Protein AF-A0A925DCD9-F1 (afdb_monomer_lite)

Structure (mmCIF, N/CA/C/O backbone):
data_AF-A0A925DCD9-F1
#
_entry.id   AF-A0A925DCD9-F1
#
loop_
_atom_site.group_PDB
_atom_site.id
_atom_site.type_symbol
_atom_site.label_atom_id
_atom_site.label_alt_id
_atom_site.label_comp_id
_atom_site.label_asym_id
_atom_site.label_entity_id
_atom_site.label_seq_id
_ato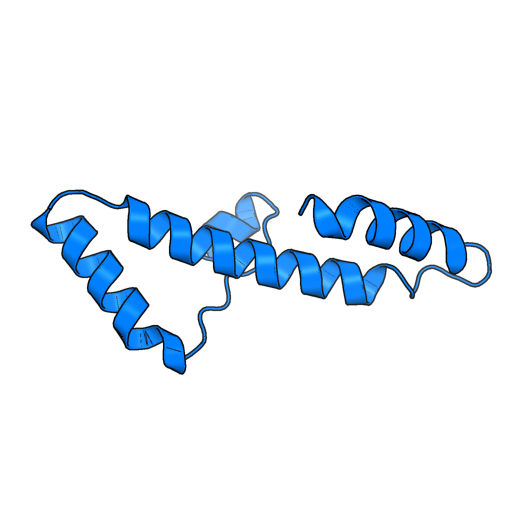m_site.pdbx_PDB_ins_code
_atom_site.Cartn_x
_atom_site.Cartn_y
_atom_site.Cartn_z
_atom_site.occupancy
_atom_site.B_iso_or_equiv
_atom_site.auth_seq_id
_atom_site.auth_comp_id
_atom_site.auth_asym_id
_atom_site.auth_atom_id
_atom_site.pdbx_PDB_model_num
ATOM 1 N N . MET A 1 1 ? 4.011 -5.944 9.966 1.00 91.25 1 MET A N 1
ATOM 2 C CA . MET A 1 1 ? 3.379 -5.590 8.679 1.00 91.25 1 MET A CA 1
ATOM 3 C C . MET A 1 1 ? 4.363 -5.835 7.533 1.00 91.25 1 MET A C 1
ATOM 5 O O . MET A 1 1 ? 4.369 -6.960 7.061 1.00 91.25 1 MET A O 1
ATOM 9 N N . ASN A 1 2 ? 5.297 -4.928 7.211 1.00 96.50 2 ASN A N 1
ATOM 10 C CA . ASN A 1 2 ? 6.233 -5.088 6.073 1.00 96.50 2 ASN A CA 1
ATOM 11 C C . ASN A 1 2 ? 7.029 -6.403 6.034 1.00 96.50 2 ASN A C 1
ATOM 13 O O . ASN A 1 2 ? 7.185 -6.988 4.972 1.00 96.50 2 ASN A O 1
ATOM 17 N N . LEU A 1 3 ? 7.479 -6.924 7.180 1.00 97.38 3 LEU A N 1
ATOM 18 C CA . LEU A 1 3 ? 8.163 -8.224 7.214 1.00 97.38 3 LEU A CA 1
ATOM 19 C C . LEU A 1 3 ? 7.291 -9.376 6.678 1.00 97.38 3 LEU A C 1
ATOM 21 O O . LEU A 1 3 ? 7.804 -10.273 6.022 1.00 97.38 3 LEU A O 1
ATOM 25 N N . ILE A 1 4 ? 5.988 -9.367 6.970 1.00 97.19 4 ILE A N 1
ATOM 26 C CA . ILE A 1 4 ? 5.057 -10.403 6.502 1.00 97.19 4 ILE A CA 1
ATOM 27 C C . ILE A 1 4 ? 4.826 -10.237 4.998 1.00 97.19 4 ILE A C 1
ATOM 29 O O . ILE A 1 4 ? 4.919 -11.218 4.272 1.00 97.19 4 ILE A O 1
ATOM 33 N N . LEU A 1 5 ? 4.623 -9.003 4.530 1.00 96.62 5 LEU A N 1
ATOM 34 C CA . LEU A 1 5 ? 4.480 -8.685 3.104 1.00 96.62 5 LEU A CA 1
ATOM 35 C C . LEU A 1 5 ? 5.672 -9.206 2.291 1.00 96.62 5 LEU A C 1
ATOM 37 O O . LEU A 1 5 ? 5.497 -9.971 1.345 1.00 96.62 5 LEU A O 1
ATOM 41 N N . LEU A 1 6 ? 6.891 -8.910 2.752 1.00 96.81 6 LEU A N 1
ATOM 42 C CA . LEU A 1 6 ? 8.125 -9.373 2.115 1.00 96.81 6 LEU A CA 1
ATOM 43 C C . LEU A 1 6 ? 8.244 -10.902 2.094 1.00 96.81 6 LEU A C 1
ATOM 45 O O . LEU A 1 6 ? 8.679 -11.467 1.095 1.00 96.81 6 LEU A O 1
ATOM 49 N N . ARG A 1 7 ? 7.820 -11.595 3.162 1.00 97.94 7 ARG A N 1
ATOM 50 C CA . ARG A 1 7 ? 7.793 -13.071 3.195 1.00 97.94 7 ARG A CA 1
ATOM 51 C C . ARG A 1 7 ? 6.846 -13.679 2.157 1.00 97.94 7 ARG A C 1
ATOM 53 O O . ARG A 1 7 ? 7.026 -14.840 1.805 1.00 97.94 7 ARG A O 1
ATOM 60 N N . HIS A 1 8 ? 5.870 -12.915 1.677 1.00 97.31 8 HIS A N 1
ATOM 61 C CA . HIS A 1 8 ? 4.920 -13.326 0.646 1.00 97.31 8 HIS A CA 1
ATOM 62 C C . HIS A 1 8 ? 5.220 -12.724 -0.738 1.00 97.31 8 HIS A C 1
ATOM 64 O O . HIS A 1 8 ? 4.431 -12.913 -1.657 1.00 97.31 8 HIS A O 1
ATOM 70 N N . GLY A 1 9 ? 6.354 -12.034 -0.912 1.00 95.44 9 GLY A N 1
ATOM 71 C CA . GLY A 1 9 ? 6.760 -11.454 -2.197 1.00 95.44 9 GLY A CA 1
ATOM 72 C C . GLY A 1 9 ? 6.103 -10.114 -2.541 1.00 95.44 9 GLY A C 1
ATOM 73 O O . GLY A 1 9 ? 6.227 -9.656 -3.674 1.00 95.44 9 GLY A O 1
ATOM 74 N N . TYR A 1 10 ? 5.430 -9.473 -1.584 1.00 96.50 10 TYR A N 1
ATOM 75 C CA . TYR A 1 10 ? 4.857 -8.139 -1.766 1.00 96.50 10 TYR A CA 1
ATOM 76 C C . TYR A 1 10 ? 5.893 -7.036 -1.495 1.00 96.50 10 TYR A C 1
ATOM 78 O O . TYR A 1 10 ? 6.806 -7.228 -0.680 1.00 96.50 10 TYR A O 1
ATOM 86 N N . PRO A 1 11 ? 5.774 -5.865 -2.152 1.00 96.00 11 PRO A N 1
ATOM 87 C CA . PRO A 1 11 ? 6.635 -4.723 -1.874 1.00 96.00 11 PRO A CA 1
ATOM 88 C C . PRO A 1 11 ? 6.357 -4.123 -0.490 1.00 96.00 11 PRO A C 1
ATOM 90 O O . PRO A 1 11 ? 5.339 -4.370 0.147 1.00 96.00 11 PRO A O 1
ATOM 93 N N . ILE A 1 12 ? 7.269 -3.270 -0.023 1.00 96.62 12 ILE A N 1
ATOM 94 C CA . ILE A 1 12 ? 7.086 -2.531 1.229 1.00 96.62 12 ILE A CA 1
ATOM 95 C C . ILE A 1 12 ? 5.896 -1.568 1.091 1.00 96.62 12 ILE A C 1
ATOM 97 O O . ILE A 1 12 ? 5.900 -0.698 0.216 1.00 96.62 12 ILE A O 1
ATOM 101 N N . ALA A 1 13 ? 4.928 -1.653 2.005 1.00 96.38 13 ALA A N 1
ATOM 102 C CA . ALA A 1 13 ? 3.912 -0.620 2.180 1.00 96.38 13 ALA A CA 1
ATOM 103 C C . ALA A 1 13 ? 4.543 0.595 2.870 1.00 96.38 13 ALA A C 1
ATOM 105 O O . ALA A 1 13 ? 4.790 0.593 4.082 1.00 96.38 13 ALA A O 1
ATOM 106 N N . ASN A 1 14 ? 4.819 1.636 2.085 1.00 94.75 14 ASN A N 1
ATOM 107 C CA . ASN A 1 14 ? 5.306 2.908 2.600 1.00 94.75 14 ASN A CA 1
ATOM 108 C C . ASN A 1 14 ? 4.122 3.832 2.896 1.00 94.75 14 ASN A C 1
ATOM 110 O O . ASN A 1 14 ? 3.447 4.286 1.975 1.00 94.75 14 ASN A O 1
ATOM 114 N N . ILE A 1 15 ? 3.886 4.107 4.177 1.00 94.12 15 ILE A N 1
ATOM 115 C CA . ILE A 1 15 ? 2.819 4.998 4.635 1.00 94.12 15 ILE A CA 1
ATOM 116 C C . ILE A 1 15 ? 3.466 6.350 4.954 1.00 94.12 15 ILE A C 1
ATOM 118 O O . ILE A 1 15 ? 4.213 6.441 5.934 1.00 94.12 15 ILE A O 1
ATOM 122 N N . PRO A 1 16 ? 3.242 7.385 4.130 1.00 92.06 16 PRO A N 1
ATOM 123 C CA . PRO A 1 16 ? 3.897 8.668 4.321 1.00 92.06 16 PRO A CA 1
ATOM 124 C C . PRO A 1 16 ? 3.376 9.394 5.573 1.00 92.06 16 PRO A C 1
ATOM 126 O O . PRO A 1 16 ? 2.288 9.128 6.088 1.00 92.06 16 PRO A O 1
ATOM 129 N N . ALA A 1 17 ? 4.210 10.280 6.124 1.00 93.12 17 ALA A N 1
ATOM 130 C CA . ALA A 1 17 ? 3.974 10.889 7.436 1.00 93.12 17 ALA A CA 1
ATOM 131 C C . ALA A 1 17 ? 2.743 11.813 7.479 1.00 93.12 17 ALA A C 1
ATOM 133 O O . ALA A 1 17 ? 2.155 11.995 8.544 1.00 93.12 17 ALA A O 1
ATOM 134 N N . ASP A 1 18 ? 2.343 12.368 6.339 1.00 93.94 18 ASP A N 1
ATOM 135 C CA . ASP A 1 18 ? 1.114 13.144 6.147 1.00 93.94 18 ASP A CA 1
ATOM 136 C C . ASP A 1 18 ? -0.158 12.297 6.330 1.00 93.94 18 ASP A C 1
ATOM 138 O O . ASP A 1 18 ? -1.182 12.808 6.778 1.00 93.94 18 ASP A O 1
ATOM 142 N N . GLN A 1 19 ? -0.084 10.983 6.100 1.00 93.62 19 GLN A N 1
ATOM 143 C CA . GLN A 1 19 ? -1.186 10.040 6.325 1.00 93.62 19 GLN A CA 1
ATOM 144 C C . GLN A 1 19 ? -1.243 9.489 7.757 1.00 93.62 19 GLN A C 1
ATOM 146 O O . GLN A 1 19 ? -2.060 8.618 8.062 1.00 93.62 19 GLN A O 1
ATOM 151 N N . ARG A 1 20 ? -0.410 10.003 8.672 1.00 94.38 20 ARG A N 1
ATOM 152 C CA . ARG A 1 20 ? -0.331 9.532 10.064 1.00 94.38 20 ARG A CA 1
ATOM 153 C C . ARG A 1 20 ? -1.686 9.549 10.777 1.00 94.38 20 ARG A C 1
ATOM 155 O O . ARG A 1 20 ? -1.999 8.602 11.493 1.00 94.38 20 ARG A O 1
ATOM 162 N N . LEU A 1 21 ? -2.491 10.597 10.582 1.00 96.06 21 LEU A N 1
ATOM 163 C CA . LEU A 1 21 ? -3.809 10.690 11.218 1.00 96.06 21 LEU A CA 1
ATOM 164 C C . LEU A 1 21 ? -4.768 9.613 10.691 1.00 96.06 21 LEU A C 1
ATOM 166 O O . LEU A 1 21 ? -5.416 8.932 11.479 1.00 96.06 21 LEU A O 1
ATOM 170 N N . ALA A 1 22 ? -4.808 9.408 9.371 1.00 94.62 22 ALA A N 1
ATOM 171 C CA . ALA A 1 22 ? -5.628 8.364 8.756 1.00 94.62 22 ALA A CA 1
ATOM 172 C C . ALA A 1 22 ? -5.225 6.963 9.246 1.00 94.62 22 ALA A C 1
ATOM 174 O O . ALA A 1 22 ? -6.087 6.138 9.540 1.00 94.62 22 ALA A O 1
ATOM 175 N N . TYR A 1 23 ? -3.921 6.721 9.404 1.00 96.00 23 TYR A N 1
ATOM 176 C CA . 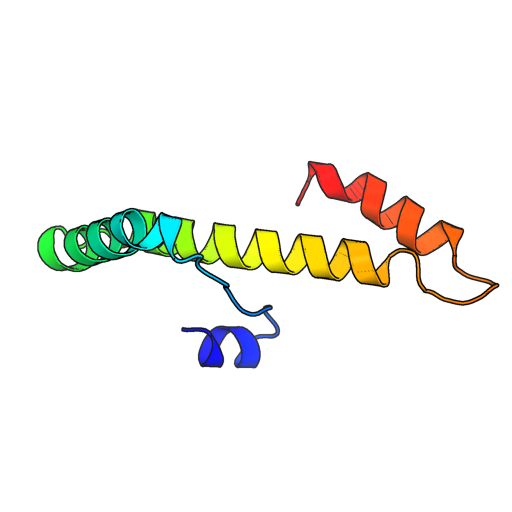TYR A 1 23 ? -3.390 5.477 9.956 1.00 96.00 23 TYR A CA 1
ATOM 177 C C . TYR A 1 23 ? -3.875 5.212 11.386 1.00 96.00 23 TYR A C 1
ATOM 179 O O . TYR A 1 23 ? -4.358 4.115 11.670 1.00 96.00 23 TYR A O 1
ATOM 187 N N . TYR A 1 24 ? -3.785 6.204 12.278 1.00 96.38 24 TYR A N 1
ATOM 188 C CA . TYR A 1 24 ? -4.243 6.039 13.660 1.00 96.38 24 TYR A CA 1
ATOM 189 C C . TYR A 1 24 ? -5.759 5.866 13.754 1.00 96.38 24 TYR A C 1
ATOM 191 O O . TYR A 1 24 ? -6.205 4.944 14.430 1.00 96.38 24 TYR A O 1
ATOM 199 N N . ASN A 1 25 ? -6.539 6.655 13.012 1.00 96.62 25 ASN A N 1
ATOM 200 C CA . ASN A 1 25 ? -7.998 6.526 12.995 1.00 96.62 25 ASN A CA 1
ATOM 201 C C . ASN A 1 25 ? -8.441 5.137 12.506 1.00 96.62 25 ASN A C 1
ATOM 203 O O . ASN A 1 25 ? -9.358 4.537 13.064 1.00 96.62 25 ASN A O 1
ATOM 207 N N . ALA A 1 26 ? -7.770 4.596 11.484 1.00 96.56 26 ALA A N 1
ATOM 208 C CA . ALA A 1 26 ? -8.050 3.254 10.982 1.00 96.56 26 ALA A CA 1
ATOM 209 C C . ALA A 1 26 ? -7.729 2.160 12.018 1.00 96.56 26 ALA A C 1
ATOM 211 O O . ALA A 1 26 ? -8.462 1.176 12.116 1.00 96.56 26 ALA A O 1
ATOM 212 N N . GLN A 1 27 ? -6.662 2.325 12.809 1.00 95.75 27 GLN A N 1
ATOM 213 C CA . GLN A 1 27 ? -6.341 1.397 13.899 1.00 95.75 27 GLN A CA 1
ATOM 214 C C . GLN A 1 27 ? -7.317 1.497 15.066 1.00 95.75 27 GLN A C 1
ATOM 216 O O . GLN A 1 27 ? -7.743 0.467 15.582 1.00 95.75 27 GLN A O 1
ATOM 221 N N . GLU A 1 28 ? -7.690 2.712 15.465 1.00 97.12 28 GLU A N 1
ATOM 222 C CA . GLU A 1 28 ? -8.665 2.932 16.530 1.00 97.12 28 GLU A CA 1
ATOM 223 C C . GLU A 1 28 ? -10.006 2.297 16.161 1.00 97.12 28 GLU A C 1
ATOM 225 O O . GLU A 1 28 ? -10.560 1.524 16.939 1.00 97.12 28 GLU A O 1
ATOM 230 N N . LYS A 1 29 ? -10.485 2.522 14.932 1.00 96.50 29 LYS A N 1
ATOM 231 C CA . LYS A 1 29 ? -11.705 1.882 14.433 1.00 96.50 29 LYS A CA 1
ATOM 232 C C . LYS A 1 29 ? -11.605 0.355 14.463 1.00 96.50 29 LYS A C 1
ATOM 234 O O . LYS A 1 29 ? -12.540 -0.304 14.916 1.00 96.50 29 LYS A O 1
ATOM 239 N N . ALA A 1 30 ? -10.470 -0.211 14.053 1.00 96.50 30 ALA A N 1
ATOM 240 C CA . ALA A 1 30 ? -10.253 -1.654 14.115 1.00 96.50 30 ALA A CA 1
ATOM 241 C C . ALA A 1 30 ? -10.304 -2.196 15.552 1.00 96.50 30 ALA A C 1
ATOM 243 O O . ALA A 1 30 ? -10.839 -3.278 15.780 1.00 96.50 30 ALA A O 1
ATOM 244 N N . GLN A 1 31 ? -9.775 -1.448 16.521 1.00 95.38 31 GLN A N 1
ATOM 245 C CA . GLN A 1 31 ? -9.721 -1.853 17.927 1.00 95.38 31 GLN A CA 1
ATOM 246 C C . GLN A 1 31 ? -11.057 -1.673 18.656 1.00 95.38 31 GLN A C 1
ATOM 248 O O . GLN A 1 31 ? -11.448 -2.541 19.431 1.00 95.38 31 GLN A O 1
ATOM 253 N N . VAL A 1 32 ? -11.752 -0.559 18.418 1.00 96.94 32 VAL A N 1
ATOM 254 C CA . VAL A 1 32 ? -12.974 -0.182 19.146 1.00 96.94 32 VAL A CA 1
ATOM 255 C C . VAL A 1 32 ? -14.220 -0.777 18.496 1.00 96.94 32 VAL A C 1
ATOM 257 O O . VAL A 1 32 ? -15.107 -1.263 19.193 1.00 96.94 32 VAL A O 1
ATOM 260 N N . ALA A 1 33 ? -14.291 -0.757 17.164 1.00 95.19 33 ALA A N 1
ATOM 261 C CA . ALA A 1 33 ? -15.454 -1.225 16.411 1.00 95.19 33 ALA A CA 1
ATOM 262 C C . ALA A 1 33 ? -15.269 -2.632 15.814 1.00 95.19 33 ALA A C 1
ATOM 264 O O . ALA A 1 33 ? -16.203 -3.159 15.215 1.00 95.19 33 ALA A O 1
ATOM 265 N N . GLY A 1 34 ? -14.081 -3.238 15.940 1.00 94.62 34 GLY A N 1
ATOM 266 C CA . GLY A 1 34 ? -13.778 -4.547 15.348 1.00 94.62 34 GLY A CA 1
ATOM 267 C C .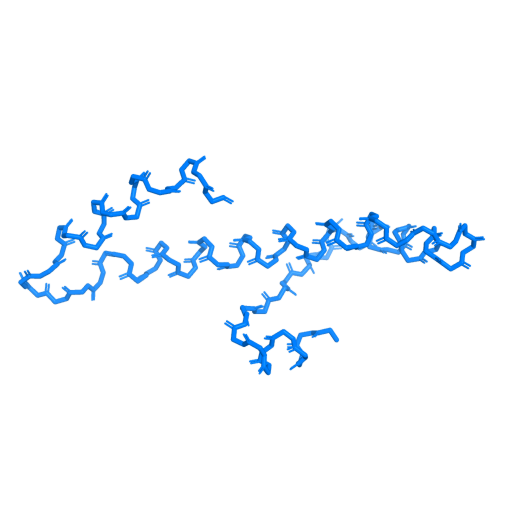 GLY A 1 34 ? -13.702 -4.543 13.815 1.00 94.62 34 GLY A C 1
ATOM 268 O O . GLY A 1 34 ? -13.649 -5.609 13.205 1.00 94.62 34 GLY A O 1
ATOM 269 N N . ASP A 1 35 ? -13.701 -3.366 13.182 1.00 94.38 35 ASP A N 1
ATOM 270 C CA . ASP A 1 35 ? -13.676 -3.204 11.726 1.00 94.38 35 ASP A CA 1
ATOM 271 C C . ASP A 1 35 ? -12.282 -2.785 11.248 1.00 94.38 35 ASP A C 1
ATOM 273 O O . ASP A 1 35 ? -11.900 -1.614 11.305 1.00 94.38 35 ASP A O 1
ATOM 277 N N . ALA A 1 36 ? -11.523 -3.758 10.745 1.00 95.44 36 ALA A N 1
ATOM 278 C CA . ALA A 1 36 ? -10.190 -3.539 10.190 1.00 95.44 36 ALA A CA 1
ATOM 279 C C . ALA A 1 36 ? -10.193 -3.113 8.710 1.00 95.44 36 ALA A C 1
ATOM 281 O O . ALA A 1 36 ? -9.117 -2.964 8.127 1.00 95.44 36 ALA A O 1
ATOM 282 N N . GLY A 1 37 ? -11.358 -2.922 8.082 1.00 97.06 37 GLY A N 1
ATOM 283 C CA . GLY A 1 37 ? -11.462 -2.693 6.641 1.00 97.06 37 GLY A CA 1
ATOM 284 C C . GLY A 1 37 ? -10.733 -1.433 6.172 1.00 97.06 37 GLY A C 1
ATOM 285 O O . GLY A 1 37 ? -10.075 -1.449 5.132 1.00 97.06 37 GLY A O 1
ATOM 286 N N . ASP A 1 38 ? -10.787 -0.355 6.954 1.00 95.88 38 ASP A N 1
ATOM 287 C CA . ASP A 1 38 ? -10.089 0.895 6.622 1.00 95.88 38 ASP A CA 1
ATOM 288 C C . ASP A 1 38 ? -8.572 0.736 6.733 1.00 95.88 38 ASP A C 1
ATOM 290 O O . ASP A 1 38 ? -7.828 1.213 5.876 1.00 95.88 38 ASP A O 1
ATOM 294 N N . PHE A 1 39 ? -8.112 -0.015 7.736 1.00 95.88 39 PHE A N 1
ATOM 295 C CA . PHE A 1 39 ? -6.697 -0.325 7.897 1.00 95.88 39 PHE A CA 1
ATOM 296 C C . PHE A 1 39 ? -6.189 -1.203 6.747 1.00 95.88 39 PHE A C 1
ATOM 298 O O . PHE A 1 39 ? -5.167 -0.894 6.140 1.00 95.88 39 PHE A O 1
ATOM 305 N N . GLN A 1 40 ? -6.929 -2.257 6.390 1.00 96.25 40 GLN A N 1
ATOM 306 C CA . GLN A 1 40 ? -6.603 -3.130 5.258 1.00 96.25 40 GLN A CA 1
ATOM 307 C C . GLN A 1 40 ? -6.538 -2.353 3.939 1.00 96.25 40 GLN A C 1
ATOM 309 O O . GLN A 1 40 ? -5.579 -2.514 3.186 1.00 96.25 40 GLN A O 1
ATOM 314 N N . ARG A 1 41 ? -7.511 -1.466 3.680 1.00 96.38 41 ARG A N 1
ATOM 315 C CA . ARG A 1 41 ? -7.515 -0.591 2.497 1.00 96.38 41 ARG A CA 1
ATOM 316 C C . ARG A 1 41 ? -6.307 0.338 2.459 1.00 96.38 41 ARG A C 1
ATOM 318 O O . ARG A 1 41 ? -5.720 0.510 1.391 1.00 96.38 41 ARG A O 1
ATOM 325 N N . LEU A 1 42 ? -5.919 0.911 3.598 1.00 96.19 42 LEU A N 1
ATOM 326 C CA . LEU A 1 42 ? -4.749 1.782 3.693 1.00 96.19 42 LEU A CA 1
ATOM 327 C C . LEU A 1 42 ? -3.466 1.025 3.326 1.00 96.19 42 LEU A C 1
ATOM 329 O O . LEU A 1 42 ? -2.697 1.502 2.492 1.00 96.19 42 LEU A O 1
ATOM 333 N N . ILE A 1 43 ? -3.263 -0.175 3.882 1.00 95.75 43 ILE A N 1
ATOM 334 C CA . ILE A 1 43 ? -2.100 -1.011 3.548 1.00 95.75 43 ILE A CA 1
ATOM 335 C C . ILE A 1 43 ? -2.121 -1.414 2.071 1.00 95.75 43 ILE A C 1
ATOM 337 O O . ILE A 1 43 ? -1.139 -1.170 1.377 1.00 95.75 43 ILE A O 1
ATOM 341 N N . ALA A 1 44 ? -3.243 -1.935 1.566 1.00 95.50 44 ALA A N 1
ATOM 342 C CA . ALA A 1 44 ? -3.363 -2.366 0.172 1.00 95.50 44 ALA A CA 1
ATOM 343 C C . ALA A 1 44 ? -3.087 -1.224 -0.821 1.00 95.50 44 ALA A C 1
ATOM 345 O O . ALA A 1 44 ? -2.417 -1.421 -1.834 1.00 95.50 44 ALA A O 1
ATOM 346 N N . THR A 1 45 ? -3.545 -0.008 -0.509 1.00 95.44 45 THR A N 1
ATOM 347 C CA . THR A 1 45 ? -3.281 1.186 -1.328 1.00 95.44 45 THR A CA 1
ATOM 348 C C . THR A 1 45 ? -1.797 1.555 -1.316 1.00 95.44 45 THR A C 1
ATOM 350 O O . THR A 1 45 ? -1.226 1.865 -2.366 1.00 95.44 45 THR A O 1
ATOM 353 N N . ALA A 1 46 ? -1.152 1.503 -0.147 1.00 95.88 46 ALA A N 1
ATOM 354 C CA . ALA A 1 46 ? 0.275 1.783 -0.017 1.00 95.88 46 ALA A CA 1
ATOM 355 C C . ALA A 1 46 ? 1.133 0.742 -0.757 1.00 95.88 46 ALA A C 1
ATOM 357 O O . ALA A 1 46 ? 2.056 1.116 -1.480 1.00 95.88 46 ALA A O 1
ATOM 358 N N . GLU A 1 47 ? 0.811 -0.550 -0.634 1.00 96.06 47 GLU A N 1
ATOM 359 C CA . GLU A 1 47 ? 1.502 -1.627 -1.355 1.00 96.06 47 GLU A CA 1
ATOM 360 C C . GLU A 1 47 ? 1.336 -1.512 -2.867 1.00 96.06 47 GLU A C 1
ATOM 362 O O . GLU A 1 47 ? 2.326 -1.583 -3.594 1.00 96.06 47 GLU A O 1
ATOM 367 N N . LYS A 1 48 ? 0.106 -1.278 -3.341 1.00 95.44 48 LYS A N 1
ATOM 368 C CA . LYS A 1 48 ? -0.188 -1.037 -4.757 1.00 95.44 48 LYS A CA 1
ATOM 369 C C . LYS A 1 48 ? 0.627 0.137 -5.295 1.00 95.44 48 LYS A C 1
ATOM 371 O O . LYS A 1 48 ? 1.270 0.009 -6.328 1.00 95.44 48 LYS A O 1
ATOM 376 N N . THR A 1 49 ? 0.673 1.250 -4.562 1.00 95.38 49 THR A N 1
ATOM 377 C CA . THR A 1 49 ? 1.473 2.422 -4.953 1.00 95.38 49 THR A CA 1
ATOM 378 C C . THR A 1 49 ? 2.959 2.078 -5.075 1.00 95.38 49 THR A C 1
ATOM 380 O O . THR A 1 49 ? 3.611 2.486 -6.037 1.00 95.38 49 THR A O 1
ATOM 383 N N . SER A 1 50 ? 3.510 1.324 -4.119 1.00 95.50 50 SER A N 1
ATOM 384 C CA . SER A 1 50 ? 4.895 0.850 -4.189 1.00 95.50 50 SE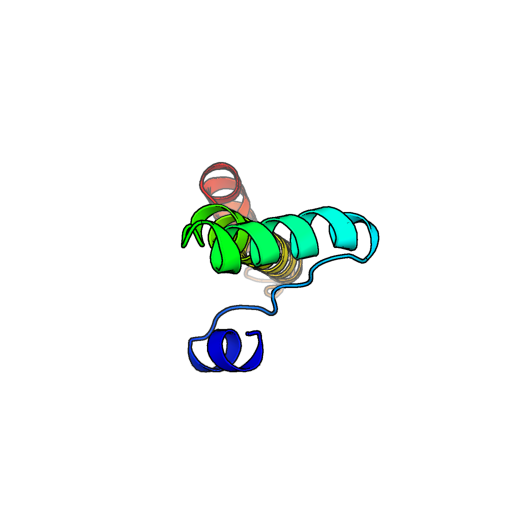R A CA 1
ATOM 385 C C . SER A 1 50 ? 5.124 -0.077 -5.386 1.00 95.50 50 SER A C 1
ATOM 387 O O . SER A 1 50 ? 6.112 0.095 -6.096 1.00 95.50 50 SER A O 1
ATOM 389 N N . LEU A 1 51 ? 4.215 -1.026 -5.639 1.00 94.69 51 LEU A N 1
ATOM 390 C CA . LEU A 1 51 ? 4.285 -1.942 -6.780 1.00 94.69 51 LEU A CA 1
ATOM 391 C C . LEU A 1 51 ? 4.310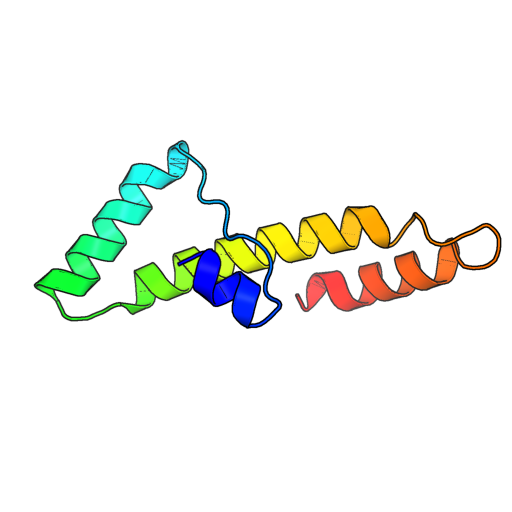 -1.180 -8.105 1.00 94.69 51 LEU A C 1
ATOM 393 O O . LEU A 1 51 ? 5.197 -1.419 -8.919 1.00 94.69 51 LEU A O 1
ATOM 397 N N . THR A 1 52 ? 3.379 -0.243 -8.303 1.00 93.44 52 THR A N 1
ATOM 398 C CA . THR A 1 52 ? 3.306 0.567 -9.525 1.00 93.44 52 THR A CA 1
ATOM 399 C C . THR A 1 52 ? 4.609 1.324 -9.755 1.00 93.44 52 THR A C 1
ATOM 401 O O . THR A 1 52 ? 5.149 1.268 -10.853 1.00 93.44 52 THR A O 1
ATOM 404 N N . LYS A 1 53 ? 5.178 1.946 -8.713 1.00 92.25 53 LYS A N 1
ATOM 405 C CA . LYS A 1 53 ? 6.471 2.641 -8.815 1.00 92.25 53 LYS A CA 1
ATOM 406 C C . LYS A 1 53 ? 7.614 1.705 -9.198 1.00 92.25 53 LYS A C 1
ATOM 408 O O . LYS A 1 53 ? 8.449 2.073 -10.016 1.00 92.25 53 LYS A O 1
ATOM 413 N N . PHE A 1 54 ? 7.669 0.506 -8.618 1.00 91.81 54 PHE A N 1
ATOM 414 C CA . PHE A 1 54 ? 8.686 -0.474 -8.999 1.00 91.81 54 PHE A CA 1
ATOM 415 C C . PHE A 1 54 ? 8.531 -0.907 -10.453 1.00 91.81 54 PHE A C 1
ATOM 417 O O . PHE A 1 54 ? 9.530 -0.955 -11.164 1.00 91.81 54 PHE A O 1
ATOM 424 N N . LEU A 1 55 ? 7.301 -1.175 -10.900 1.00 90.69 55 LEU A N 1
ATOM 425 C CA . LEU A 1 55 ? 7.021 -1.529 -12.289 1.00 90.69 55 LEU A CA 1
ATOM 426 C C . LEU A 1 55 ? 7.443 -0.413 -13.247 1.00 90.69 55 LEU A C 1
ATOM 428 O O . LEU A 1 55 ? 8.149 -0.711 -14.201 1.00 90.69 55 LEU A O 1
ATOM 432 N N . GLU A 1 56 ? 7.119 0.848 -12.949 1.00 89.06 56 GLU A N 1
ATOM 433 C CA . GLU A 1 56 ? 7.552 2.014 -13.738 1.00 89.06 56 GLU A CA 1
ATOM 434 C C . GLU A 1 56 ? 9.081 2.114 -13.848 1.00 89.06 56 GLU A C 1
ATOM 436 O O . GLU A 1 56 ? 9.614 2.425 -14.912 1.00 89.06 56 GLU A O 1
ATOM 441 N N . MET A 1 57 ? 9.809 1.828 -12.763 1.00 87.44 57 MET A N 1
ATOM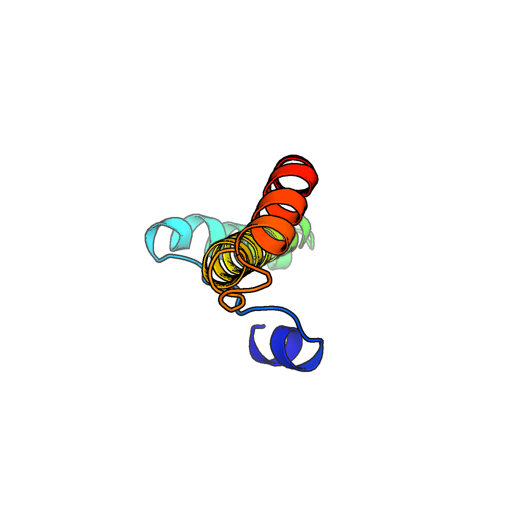 442 C CA . MET A 1 57 ? 11.276 1.877 -12.760 1.00 87.44 57 MET A CA 1
ATOM 443 C C . MET A 1 57 ? 11.916 0.768 -13.602 1.00 87.44 57 MET A C 1
ATOM 445 O O . MET A 1 57 ? 12.990 0.978 -14.170 1.00 87.44 57 MET A O 1
ATOM 449 N N . VAL A 1 58 ? 11.304 -0.418 -13.658 1.00 86.81 58 VAL A N 1
ATOM 450 C CA . VAL A 1 58 ? 11.885 -1.581 -14.353 1.00 86.81 58 VAL A CA 1
ATOM 451 C C . VAL A 1 58 ? 11.339 -1.774 -15.766 1.00 86.81 58 VAL A C 1
ATOM 453 O O . VAL A 1 58 ? 12.022 -2.378 -16.589 1.00 86.81 58 VAL A O 1
ATOM 456 N N . SER A 1 59 ? 10.153 -1.249 -16.084 1.00 84.25 59 SER A N 1
ATOM 457 C CA . SER A 1 59 ? 9.489 -1.455 -17.377 1.00 84.25 59 SER A CA 1
ATOM 458 C C . SER A 1 59 ? 10.261 -0.861 -18.553 1.00 84.25 59 SER A C 1
ATOM 460 O O . SER A 1 59 ? 10.194 -1.411 -19.648 1.00 84.25 59 SER A O 1
ATOM 462 N N . GLY A 1 60 ? 11.005 0.228 -18.336 1.00 72.12 60 GLY A N 1
ATOM 463 C CA . GLY A 1 60 ? 11.822 0.887 -19.362 1.00 72.12 60 GLY A CA 1
ATOM 464 C C . GLY A 1 60 ? 13.294 0.460 -19.406 1.00 72.12 60 GLY A C 1
ATOM 465 O O . GLY A 1 60 ? 14.041 1.002 -20.206 1.00 72.12 60 GLY A O 1
ATOM 466 N N . ASN A 1 61 ? 13.737 -0.466 -18.546 1.00 63.50 61 ASN A N 1
ATOM 467 C CA . ASN A 1 61 ? 15.168 -0.703 -18.291 1.00 63.50 61 ASN A CA 1
ATOM 468 C C . ASN A 1 61 ? 15.664 -2.096 -18.727 1.00 63.50 61 ASN A C 1
ATOM 470 O O . ASN A 1 61 ? 16.666 -2.604 -18.220 1.00 63.50 61 ASN A O 1
ATOM 474 N N . VAL A 1 62 ? 14.957 -2.751 -19.650 1.00 58.53 62 VAL A N 1
ATOM 475 C CA . VAL A 1 62 ? 15.222 -4.146 -20.028 1.00 58.53 62 VAL A CA 1
ATOM 476 C C . VAL A 1 62 ? 16.017 -4.218 -21.332 1.00 58.53 62 VAL A C 1
ATOM 478 O O . VAL A 1 62 ? 15.443 -4.584 -22.338 1.00 58.53 62 VAL A O 1
ATOM 481 N N . GLY A 1 63 ? 17.322 -3.912 -21.311 1.00 58.12 63 GLY A N 1
ATOM 482 C CA . GLY A 1 63 ? 18.299 -4.219 -22.381 1.00 58.12 63 GLY A CA 1
ATOM 483 C C . GLY A 1 63 ? 17.996 -3.706 -23.808 1.00 58.12 63 GLY A C 1
ATOM 484 O O . GLY A 1 63 ? 16.857 -3.506 -24.206 1.00 58.12 63 GLY A O 1
ATOM 485 N N . ALA A 1 64 ? 19.027 -3.556 -24.645 1.00 57.94 64 ALA A N 1
ATOM 486 C CA . ALA A 1 64 ? 18.874 -3.012 -26.007 1.00 57.94 64 ALA A CA 1
ATOM 487 C C . ALA A 1 64 ? 17.860 -3.772 -26.904 1.00 57.94 64 ALA A C 1
ATOM 489 O O . ALA A 1 64 ? 17.332 -3.198 -27.850 1.00 57.94 64 ALA A O 1
ATOM 490 N N . ASP A 1 65 ? 17.545 -5.035 -26.585 1.00 60.12 65 ASP A N 1
ATOM 491 C CA . ASP A 1 65 ? 16.615 -5.882 -27.348 1.00 60.12 65 ASP A CA 1
ATOM 492 C C . ASP A 1 65 ? 15.172 -5.924 -26.786 1.00 60.12 65 ASP A C 1
ATOM 494 O O . ASP A 1 65 ? 14.280 -6.511 -27.411 1.00 60.12 65 ASP A O 1
ATOM 498 N N . ALA A 1 66 ? 14.914 -5.354 -25.599 1.00 59.84 66 ALA A N 1
ATOM 499 C CA . ALA A 1 66 ? 13.618 -5.447 -24.912 1.00 59.84 66 ALA A CA 1
ATOM 500 C C . ALA A 1 66 ? 13.059 -4.114 -24.366 1.00 59.84 66 ALA A C 1
ATOM 502 O O . ALA A 1 66 ? 11.976 -4.133 -23.769 1.00 59.84 66 ALA A O 1
ATOM 503 N N . GLU A 1 67 ? 13.704 -2.977 -24.664 1.00 59.09 67 GLU A N 1
ATOM 504 C CA . GLU A 1 67 ? 13.273 -1.620 -24.270 1.00 59.09 67 GLU A CA 1
ATOM 505 C C . GLU A 1 67 ? 11.783 -1.333 -24.543 1.00 59.09 67 GLU A C 1
ATOM 507 O O . GLU A 1 67 ? 11.104 -0.758 -23.695 1.00 59.09 67 GLU A O 1
ATOM 512 N N . GLU A 1 68 ? 11.220 -1.787 -25.669 1.00 65.81 68 GLU A N 1
ATOM 513 C CA . GLU A 1 68 ? 9.826 -1.462 -26.019 1.00 65.81 68 GLU A CA 1
ATOM 514 C C . GLU A 1 68 ? 8.782 -2.433 -25.445 1.00 65.81 68 GLU A C 1
ATOM 516 O O . GLU A 1 68 ? 7.646 -2.041 -25.175 1.00 65.81 68 GLU A O 1
ATOM 521 N N . LYS A 1 69 ? 9.126 -3.712 -25.240 1.00 73.88 69 LYS A N 1
ATOM 522 C CA . LYS A 1 69 ? 8.130 -4.746 -24.888 1.00 73.88 69 LYS A CA 1
ATOM 523 C C . LYS A 1 69 ? 7.667 -4.644 -23.437 1.00 73.88 69 LYS A C 1
ATOM 525 O O . LYS A 1 69 ? 6.478 -4.823 -23.166 1.00 73.88 69 LYS A O 1
ATOM 530 N N . GLY A 1 70 ? 8.594 -4.372 -22.517 1.00 79.38 70 GLY A N 1
ATOM 531 C CA . GLY A 1 70 ? 8.290 -4.210 -21.092 1.00 79.38 70 GLY A CA 1
ATOM 532 C C . GLY A 1 70 ? 7.425 -2.978 -20.834 1.00 79.38 70 GLY A C 1
ATOM 533 O O . GLY A 1 70 ? 6.404 -3.070 -20.152 1.00 79.38 70 GLY A O 1
ATOM 534 N N . LEU A 1 71 ? 7.789 -1.855 -21.457 1.00 81.25 71 LEU A N 1
ATOM 535 C CA . LEU A 1 71 ? 7.048 -0.602 -21.379 1.00 81.25 71 LEU A CA 1
ATOM 536 C C . LEU A 1 71 ? 5.647 -0.742 -21.987 1.00 81.25 71 LEU A C 1
ATOM 538 O O . LEU A 1 71 ? 4.662 -0.404 -21.337 1.00 81.25 71 LEU A O 1
ATOM 542 N N . TYR A 1 72 ? 5.540 -1.327 -23.186 1.00 83.81 72 TYR A N 1
ATOM 543 C CA . TYR A 1 72 ? 4.254 -1.584 -23.840 1.00 83.81 72 TYR A CA 1
ATOM 544 C C . TYR A 1 72 ? 3.311 -2.432 -22.977 1.00 83.81 72 TYR A C 1
ATOM 546 O O . TYR A 1 72 ? 2.123 -2.126 -22.860 1.00 83.81 72 TYR A O 1
ATOM 554 N N . PHE A 1 73 ? 3.825 -3.507 -22.369 1.00 84.75 73 PHE A N 1
ATOM 555 C CA . PHE A 1 73 ? 3.023 -4.346 -21.483 1.00 84.75 73 PHE A CA 1
ATOM 556 C C . PHE A 1 73 ? 2.556 -3.569 -20.251 1.00 84.75 73 PHE A C 1
ATOM 558 O O . PHE A 1 73 ? 1.373 -3.629 -19.917 1.00 84.75 73 PHE A O 1
ATOM 565 N N . PHE A 1 74 ? 3.462 -2.828 -19.606 1.00 88.44 74 PHE A N 1
ATOM 566 C CA . PHE A 1 74 ? 3.145 -2.042 -18.420 1.00 88.44 74 PHE A CA 1
ATOM 567 C C . PHE A 1 74 ? 2.049 -1.003 -18.692 1.00 88.44 74 PHE A C 1
ATOM 569 O O . PHE A 1 74 ? 1.058 -0.975 -17.966 1.00 88.44 74 PHE A O 1
ATOM 576 N N . GLU A 1 75 ? 2.161 -0.231 -19.776 1.00 87.62 75 GLU A N 1
ATOM 577 C CA . GLU A 1 75 ? 1.151 0.765 -20.160 1.00 87.62 75 GLU A CA 1
ATOM 578 C C . GLU A 1 75 ? -0.238 0.139 -20.363 1.00 87.62 75 GLU A C 1
ATOM 580 O O . GLU A 1 75 ? -1.245 0.709 -19.954 1.00 87.62 75 GLU A O 1
ATOM 585 N N . ARG A 1 76 ? -0.317 -1.082 -20.911 1.00 89.06 76 ARG A N 1
ATOM 586 C CA . ARG A 1 76 ? -1.601 -1.781 -21.095 1.00 89.06 76 ARG A CA 1
ATOM 587 C C . ARG A 1 76 ? -2.245 -2.274 -19.807 1.00 89.06 76 ARG A C 1
ATOM 589 O O . ARG A 1 76 ? -3.461 -2.443 -19.782 1.00 89.06 76 ARG A O 1
ATOM 596 N N . ILE A 1 77 ? -1.456 -2.582 -18.781 1.00 89.69 77 ILE A N 1
ATOM 597 C CA . ILE A 1 77 ? -1.984 -3.072 -17.501 1.00 89.69 77 ILE A CA 1
ATOM 598 C C . ILE A 1 77 ? -2.137 -1.960 -16.464 1.00 89.69 77 ILE A C 1
ATOM 600 O O . ILE A 1 77 ? -2.797 -2.182 -15.454 1.00 89.69 77 ILE A O 1
ATOM 604 N N . LYS A 1 78 ? -1.559 -0.776 -16.702 1.00 87.75 78 LYS A N 1
ATOM 605 C CA . LYS A 1 78 ? -1.532 0.346 -15.757 1.00 87.75 78 LYS A CA 1
ATOM 606 C C . LYS A 1 78 ? -2.923 0.752 -15.272 1.00 87.75 78 LYS A C 1
ATOM 608 O O . LYS A 1 78 ? -3.103 0.955 -14.077 1.00 87.75 78 LYS A O 1
ATOM 613 N N . ASP A 1 79 ? -3.904 0.777 -16.171 1.00 87.88 79 ASP A N 1
ATOM 614 C CA . ASP A 1 79 ? -5.298 1.125 -15.858 1.00 87.88 79 ASP A CA 1
ATOM 615 C C . ASP A 1 79 ? -6.048 0.030 -15.075 1.00 87.88 79 ASP A C 1
ATOM 617 O O . ASP A 1 79 ? -7.140 0.261 -14.551 1.00 87.88 79 ASP A O 1
ATOM 621 N N . HIS A 1 80 ? -5.481 -1.176 -15.005 1.00 87.00 80 HIS A N 1
ATOM 622 C CA . HIS A 1 80 ? -6.054 -2.336 -14.320 1.00 87.00 80 HIS A CA 1
ATOM 623 C C . HIS A 1 80 ? -5.352 -2.680 -13.003 1.00 87.00 80 HIS A C 1
ATOM 625 O O . HIS A 1 80 ? -5.846 -3.537 -12.267 1.00 87.00 80 HIS A O 1
ATOM 631 N N . LEU A 1 81 ? -4.215 -2.039 -12.715 1.00 81.25 81 LEU A N 1
ATOM 632 C CA . LEU A 1 81 ? -3.520 -2.139 -11.434 1.00 81.25 81 LEU A CA 1
ATOM 633 C C . LEU A 1 81 ? -4.257 -1.328 -10.390 1.00 81.25 81 LEU A C 1
ATOM 635 O O . LEU A 1 81 ? -4.501 -1.873 -9.288 1.00 81.25 81 LEU A O 1
#

Radius of gyration: 16.39 Å; chains: 1; bounding box: 34×26×46 Å

Secondary structure (DSSP, 8-state):
-HHHHHHTTPPP----GGGHHHHHHHHHHHHHSS--HHHHHHHHHHHHHHHHHHHHHHHT-SHHHHHHHHHHHHHHHHTT-

pLDDT: mean 89.53, std 11.0, range [57.94, 97.94]

Sequence (81 aa):
MNLILLRHGYPIANIPADQRLAYYNAQEKAQVAGDAGDFQRLIATAEKTSLTKFLEMVSGNVGADAEEKGLYFFERIKDHL

Foldseek 3Di:
DQVVCVVVVFHGQDDDPVCVVQCVVLVVCCVPVVDNPSVVVSSVVSRVVRVLVVLVVVQQPDDPVRNPPSVVVSVVCVVVD